Protein AF-A0A662XVT1-F1 (afdb_monomer_lite)

Radius of gyration: 33.78 Å; chains: 1; bounding box: 77×42×83 Å

Secondary structure (DSSP, 8-state):
-HHHHHHH-TT-HHHHHHHHHHHHHTT-HHHHHHHHHHHHHHHHHHHTT-TTHHHHHHHHHHHHHHHHHHHHHHHHHHHHHHHHHHHHHHHHHHHHHHTT------------------------S-SSSSHHHHHHHHHHHHHHHHHHHHHHHHS----------

Foldseek 3Di:
DLVVVCVVPVQPLVSLQVVLVVCLVVVNLVSSLVSLVSSLVSLVVCCVPPVPPSVVSNVVSVVSNVVSVVSNVVVVVVVVVVVVVVVVCCCVVVVVVPVPPPPPPPDPPDDDDDDDDDDDDDPDDPDPPPPPVVVVVVVVVVVVVVVVVVVCVVDVDPPDDDDDD

pLDDT: mean 77.35, std 21.09, range [25.48, 97.75]

Sequence (165 aa):
MCDQALALDPNSTKALMQRAKAKAKLSNFDDARADISRAKEVALTSTSSLAGDGEQLVERLDKQLEDITRLEQRHKYSLQQQRKFQKKMMREAVGKLYGDKKEVSRPLVAATPDCSSSPTSNSSAALLSRDFWITGIAWVITMVVNIVSVFSRLFPAKWSKVKTS

Structure (mmCIF, N/CA/C/O backbone):
data_AF-A0A662XVT1-F1
#
_entry.id   AF-A0A662XVT1-F1
#
loop_
_atom_site.group_PDB
_atom_site.id
_atom_site.type_symbol
_atom_site.label_atom_id
_atom_site.label_alt_id
_atom_site.label_comp_id
_atom_site.label_asym_id
_atom_site.label_entity_id
_atom_site.label_seq_id
_atom_site.pdbx_PDB_ins_code
_atom_site.Cartn_x
_atom_site.Cartn_y
_atom_site.Cartn_z
_atom_site.occupancy
_atom_site.B_iso_or_equiv
_atom_site.auth_seq_id
_atom_site.auth_comp_id
_atom_site.auth_asym_id
_atom_site.auth_atom_id
_atom_site.pdbx_PDB_model_num
ATOM 1 N N . MET A 1 1 ? -6.328 2.455 -16.023 1.00 76.44 1 MET A N 1
ATOM 2 C CA . MET A 1 1 ? -5.168 3.147 -16.631 1.00 76.44 1 MET A CA 1
ATOM 3 C C . MET A 1 1 ? -3.851 2.467 -16.269 1.00 76.44 1 MET A C 1
ATOM 5 O O . MET A 1 1 ? -3.193 1.997 -17.183 1.00 76.44 1 MET A O 1
ATOM 9 N N . CYS A 1 2 ? -3.480 2.324 -14.986 1.00 88.06 2 CYS A N 1
ATOM 10 C CA . CYS A 1 2 ? -2.226 1.642 -14.618 1.00 88.06 2 CYS A CA 1
ATOM 11 C C . CYS A 1 2 ? -2.163 0.184 -15.097 1.00 88.06 2 CYS A C 1
ATOM 13 O O . CYS A 1 2 ? -1.136 -0.234 -15.611 1.00 88.06 2 CYS A O 1
ATOM 15 N N . ASP A 1 3 ? -3.260 -0.571 -14.995 1.00 89.81 3 ASP A N 1
ATOM 16 C CA . ASP A 1 3 ? -3.258 -1.984 -15.404 1.00 89.81 3 ASP A CA 1
ATOM 17 C C . ASP A 1 3 ? -3.127 -2.165 -16.920 1.00 89.81 3 ASP A C 1
ATOM 19 O O . ASP A 1 3 ? -2.487 -3.104 -17.372 1.00 89.81 3 ASP A O 1
ATOM 23 N N . GLN A 1 4 ? -3.657 -1.228 -17.712 1.00 91.50 4 GLN A N 1
ATOM 24 C CA . GLN A 1 4 ? -3.454 -1.209 -19.164 1.00 91.50 4 GLN A CA 1
ATOM 25 C C . GLN A 1 4 ? -2.000 -0.873 -19.513 1.00 91.50 4 GLN A C 1
ATOM 27 O O . GLN A 1 4 ? -1.421 -1.513 -20.381 1.00 91.50 4 GLN A O 1
ATOM 32 N N . ALA A 1 5 ? -1.393 0.091 -18.812 1.00 91.25 5 ALA A N 1
ATOM 33 C CA . ALA A 1 5 ? 0.020 0.414 -18.996 1.00 91.25 5 ALA A CA 1
ATOM 34 C C . ALA A 1 5 ? 0.924 -0.777 -18.640 1.00 91.25 5 ALA A C 1
ATOM 36 O O . ALA A 1 5 ? 1.864 -1.055 -19.371 1.00 91.25 5 ALA A O 1
ATOM 37 N N . LEU A 1 6 ? 0.592 -1.520 -17.580 1.00 92.50 6 LEU A N 1
ATOM 38 C CA . LEU A 1 6 ? 1.316 -2.731 -17.178 1.00 92.50 6 LEU A CA 1
ATOM 39 C C . LEU A 1 6 ? 1.056 -3.934 -18.092 1.00 92.50 6 LEU A C 1
ATOM 41 O O . LEU A 1 6 ? 1.877 -4.842 -18.142 1.00 92.50 6 LEU A O 1
ATOM 45 N N . ALA A 1 7 ? -0.066 -3.955 -18.814 1.00 93.00 7 ALA A N 1
ATOM 46 C CA . ALA A 1 7 ? -0.313 -4.956 -19.847 1.00 93.00 7 ALA A CA 1
ATOM 47 C C . ALA A 1 7 ? 0.551 -4.720 -21.099 1.00 93.00 7 ALA A C 1
ATOM 49 O O . ALA A 1 7 ? 0.895 -5.679 -21.782 1.00 93.00 7 ALA A O 1
ATOM 50 N N . LEU A 1 8 ? 0.893 -3.459 -21.394 1.00 93.81 8 LEU A N 1
ATOM 51 C CA . LEU A 1 8 ? 1.783 -3.091 -22.501 1.00 93.81 8 LEU A CA 1
ATOM 52 C C . LEU A 1 8 ? 3.261 -3.198 -22.110 1.00 93.81 8 LEU A C 1
ATOM 54 O O . LEU A 1 8 ? 4.055 -3.755 -22.860 1.00 93.81 8 LEU A O 1
ATOM 58 N N . ASP A 1 9 ? 3.619 -2.674 -20.939 1.00 90.00 9 ASP A N 1
ATOM 59 C CA . ASP A 1 9 ? 4.959 -2.755 -20.365 1.00 90.00 9 ASP A CA 1
ATOM 60 C C . ASP A 1 9 ? 4.865 -3.166 -18.884 1.00 90.00 9 ASP A C 1
ATOM 62 O O . ASP A 1 9 ? 4.603 -2.320 -18.015 1.00 90.00 9 ASP A O 1
ATOM 66 N N . PRO A 1 10 ? 5.093 -4.454 -18.565 1.00 89.00 10 PRO A N 1
ATOM 67 C CA . PRO A 1 10 ? 4.967 -4.966 -17.202 1.00 89.00 10 PRO A CA 1
ATOM 68 C C . PRO A 1 10 ? 6.008 -4.383 -16.242 1.00 89.00 10 PRO A C 1
ATOM 70 O O . PRO A 1 10 ? 5.798 -4.416 -15.027 1.00 89.00 10 PRO A O 1
ATOM 73 N N . ASN A 1 11 ? 7.094 -3.819 -16.772 1.00 89.38 11 ASN A N 1
ATOM 74 C CA . ASN A 1 11 ? 8.203 -3.276 -16.000 1.00 89.38 11 ASN A CA 1
ATOM 75 C C . ASN A 1 11 ? 8.162 -1.743 -15.929 1.00 89.38 11 ASN A C 1
ATOM 77 O O . ASN A 1 11 ? 9.085 -1.112 -15.420 1.00 89.38 11 ASN A O 1
ATOM 81 N N . SER A 1 12 ? 7.074 -1.110 -16.370 1.00 92.00 12 SER A N 1
ATOM 82 C CA . SER A 1 12 ? 6.953 0.343 -16.308 1.00 92.00 12 SER A CA 1
ATOM 83 C C . SER A 1 12 ? 6.937 0.850 -14.858 1.00 92.00 12 SER A C 1
ATOM 85 O O . SER A 1 12 ? 5.916 0.804 -14.161 1.00 92.00 12 SER A O 1
ATOM 87 N N . THR A 1 13 ? 8.064 1.411 -14.403 1.00 92.50 13 THR A N 1
ATOM 88 C CA . THR A 1 13 ? 8.236 1.953 -13.041 1.00 92.50 13 THR A CA 1
ATOM 89 C C . THR A 1 13 ? 7.175 3.000 -12.706 1.00 92.50 13 THR A C 1
ATOM 91 O O . THR A 1 13 ? 6.568 2.961 -11.636 1.00 92.50 13 THR A O 1
ATOM 94 N N . LYS A 1 14 ? 6.856 3.890 -13.656 1.00 91.88 14 LYS A N 1
ATOM 95 C CA . LYS A 1 14 ? 5.798 4.902 -13.508 1.00 91.88 14 LYS A CA 1
ATOM 96 C C . LYS A 1 14 ? 4.421 4.269 -13.292 1.00 91.88 14 LYS A C 1
ATOM 98 O O . LYS A 1 14 ? 3.670 4.740 -12.436 1.00 91.88 14 LYS A O 1
ATOM 103 N N . ALA A 1 15 ? 4.077 3.220 -14.039 1.00 95.19 15 ALA A N 1
ATOM 104 C CA . ALA A 1 15 ? 2.786 2.551 -13.893 1.00 95.19 15 ALA A CA 1
ATOM 105 C C . ALA A 1 15 ? 2.676 1.822 -12.543 1.00 95.19 15 ALA A C 1
ATOM 107 O O . ALA A 1 15 ? 1.647 1.937 -11.870 1.00 95.19 15 ALA A O 1
ATOM 108 N N . LEU A 1 16 ? 3.755 1.163 -12.102 1.00 95.38 16 LEU A N 1
ATOM 109 C CA . LEU A 1 16 ? 3.850 0.539 -10.778 1.00 95.38 16 LEU A CA 1
ATOM 110 C C . LEU A 1 16 ? 3.696 1.570 -9.649 1.00 95.38 16 LEU A C 1
ATOM 112 O O . LEU A 1 16 ? 2.883 1.373 -8.746 1.00 95.38 16 LEU A O 1
ATOM 116 N N . MET A 1 17 ? 4.380 2.717 -9.739 1.00 94.88 17 MET A N 1
ATOM 117 C CA . MET A 1 17 ? 4.266 3.812 -8.765 1.00 94.88 17 MET A CA 1
ATOM 118 C C . MET A 1 17 ? 2.836 4.342 -8.647 1.00 94.88 17 MET A C 1
ATOM 120 O O . MET A 1 17 ? 2.338 4.563 -7.540 1.00 94.88 17 MET A O 1
ATOM 124 N N . GLN A 1 18 ? 2.158 4.560 -9.777 1.00 95.12 18 GLN A N 1
ATOM 125 C CA . GLN A 1 18 ? 0.783 5.062 -9.778 1.00 95.12 18 GLN A CA 1
ATOM 126 C C . GLN A 1 18 ? -0.200 4.020 -9.240 1.00 95.12 18 GLN A C 1
ATOM 128 O O . GLN A 1 18 ? -1.097 4.367 -8.468 1.00 95.12 18 GLN A O 1
ATOM 133 N N . ARG A 1 19 ? -0.016 2.738 -9.585 1.00 96.56 19 ARG A N 1
ATOM 134 C CA . ARG A 1 19 ? -0.834 1.653 -9.030 1.00 96.56 19 ARG A CA 1
ATOM 135 C C . ARG A 1 19 ? -0.651 1.529 -7.518 1.00 96.56 19 ARG A C 1
ATOM 137 O O . ARG A 1 19 ? -1.647 1.441 -6.805 1.00 96.56 19 ARG A O 1
ATOM 144 N N . ALA A 1 20 ? 0.581 1.628 -7.021 1.00 96.69 20 ALA A N 1
ATOM 145 C CA . ALA A 1 20 ? 0.867 1.635 -5.590 1.00 96.69 20 ALA A CA 1
ATOM 146 C C . ALA A 1 20 ? 0.170 2.797 -4.866 1.00 96.69 20 ALA A C 1
ATOM 148 O O . ALA A 1 20 ? -0.462 2.589 -3.832 1.00 96.69 20 ALA A O 1
ATOM 149 N N . LYS A 1 21 ? 0.202 4.016 -5.429 1.00 95.75 21 LYS A N 1
ATOM 150 C CA . LYS A 1 21 ? -0.529 5.171 -4.867 1.00 95.75 21 LYS A CA 1
ATOM 151 C C . LYS A 1 21 ? -2.032 4.921 -4.800 1.00 95.75 21 LYS A C 1
ATOM 153 O O . LYS A 1 21 ? -2.661 5.266 -3.803 1.00 95.75 21 LYS A O 1
ATOM 158 N N . ALA A 1 22 ? -2.612 4.339 -5.849 1.00 96.06 22 ALA A N 1
ATOM 159 C CA . ALA A 1 22 ? -4.031 4.002 -5.872 1.00 96.06 22 ALA A CA 1
ATOM 160 C C . ALA A 1 22 ? -4.373 2.948 -4.806 1.00 96.06 22 ALA A C 1
ATOM 162 O O . ALA A 1 22 ? -5.291 3.156 -4.018 1.00 96.06 22 ALA A O 1
ATOM 163 N N . LYS A 1 23 ? -3.585 1.872 -4.709 1.00 96.62 23 LYS A N 1
ATOM 164 C CA . LYS A 1 23 ? -3.745 0.823 -3.689 1.00 96.62 23 LYS A CA 1
ATOM 165 C C . LYS A 1 23 ? -3.603 1.356 -2.263 1.00 96.62 23 LYS A C 1
ATOM 167 O O . LYS A 1 23 ? -4.429 1.036 -1.415 1.00 96.62 23 LYS A O 1
ATOM 172 N N . ALA A 1 24 ? -2.636 2.238 -2.011 1.00 96.62 24 ALA A N 1
ATOM 173 C CA . ALA A 1 24 ? -2.456 2.873 -0.706 1.00 96.62 24 ALA A CA 1
ATOM 174 C C . ALA A 1 24 ? -3.665 3.737 -0.302 1.00 96.62 24 ALA A C 1
ATOM 176 O O . ALA A 1 24 ? -4.047 3.752 0.866 1.00 96.62 24 ALA A O 1
ATOM 177 N N . LYS A 1 25 ? -4.310 4.420 -1.260 1.00 94.88 25 LYS A N 1
ATOM 178 C CA . LYS A 1 25 ? -5.565 5.157 -1.015 1.00 94.88 25 LYS A CA 1
ATOM 179 C C . LYS A 1 25 ? -6.749 4.238 -0.709 1.00 94.88 25 LYS A C 1
ATOM 181 O O . LYS A 1 25 ? -7.659 4.657 -0.005 1.00 94.88 25 LYS A O 1
ATOM 186 N N . LEU A 1 26 ? -6.729 3.009 -1.220 1.00 96.19 26 LEU A N 1
ATOM 187 C CA . LEU A 1 26 ? -7.715 1.966 -0.922 1.00 96.19 26 LEU A CA 1
ATOM 188 C C . LEU A 1 26 ? -7.397 1.195 0.371 1.00 96.19 26 LEU A C 1
ATOM 190 O O . LEU A 1 26 ? -8.037 0.188 0.647 1.00 96.19 26 LEU A O 1
ATOM 194 N N . SER A 1 27 ? -6.414 1.649 1.157 1.00 95.75 27 SER A N 1
ATOM 195 C CA . SER A 1 27 ? -5.922 0.973 2.364 1.00 95.75 27 SER A CA 1
ATOM 196 C C . SER A 1 27 ? -5.294 -0.411 2.125 1.00 95.75 27 SER A C 1
ATOM 198 O O . SER A 1 27 ? -5.047 -1.144 3.082 1.00 95.75 27 SER A O 1
ATOM 200 N N . ASN A 1 28 ? -4.949 -0.749 0.877 1.00 97.00 28 ASN A N 1
ATOM 201 C CA . ASN A 1 28 ? -4.217 -1.968 0.522 1.00 97.00 28 ASN A CA 1
ATOM 202 C C . ASN A 1 28 ? -2.706 -1.695 0.565 1.00 97.00 28 ASN A C 1
ATOM 204 O O . ASN A 1 28 ? -2.044 -1.570 -0.468 1.00 97.00 28 ASN A O 1
ATOM 208 N N . PHE A 1 29 ? -2.166 -1.527 1.773 1.00 97.31 29 PHE A N 1
ATOM 209 C CA . PHE A 1 29 ? -0.781 -1.084 1.973 1.00 97.31 29 PHE A CA 1
ATOM 210 C C . PHE A 1 29 ? 0.264 -2.133 1.569 1.00 97.31 29 PHE A C 1
ATOM 212 O O . PHE A 1 29 ? 1.292 -1.763 1.003 1.00 97.31 29 PHE A O 1
ATOM 219 N N . ASP A 1 30 ? -0.003 -3.421 1.789 1.00 97.25 30 ASP A N 1
ATOM 220 C CA . ASP A 1 30 ? 0.936 -4.503 1.457 1.00 97.25 30 ASP A CA 1
ATOM 221 C C . ASP A 1 30 ? 1.122 -4.641 -0.059 1.00 97.25 30 ASP A C 1
ATOM 223 O O . ASP A 1 30 ? 2.245 -4.598 -0.566 1.00 97.25 30 ASP A O 1
ATOM 227 N N . ASP A 1 31 ? 0.015 -4.667 -0.805 1.00 96.12 31 ASP A N 1
ATOM 228 C CA . ASP A 1 31 ? 0.042 -4.692 -2.269 1.00 96.12 31 ASP A CA 1
ATOM 229 C C . ASP A 1 31 ? 0.695 -3.438 -2.864 1.00 96.12 31 ASP A C 1
ATOM 231 O O . ASP A 1 31 ? 1.303 -3.498 -3.937 1.00 96.12 31 ASP A O 1
ATOM 235 N N . ALA A 1 32 ? 0.539 -2.286 -2.203 1.00 97.31 32 ALA A N 1
ATOM 236 C CA . ALA A 1 32 ? 1.188 -1.047 -2.611 1.00 97.31 32 ALA A CA 1
ATOM 237 C C . ALA A 1 32 ? 2.709 -1.123 -2.415 1.00 97.31 32 ALA A C 1
ATOM 239 O O . ALA A 1 32 ? 3.451 -0.725 -3.312 1.00 97.31 32 ALA A O 1
ATOM 240 N N . ARG A 1 33 ? 3.182 -1.673 -1.287 1.00 97.44 33 ARG A N 1
ATOM 241 C CA . ARG A 1 33 ? 4.615 -1.906 -1.043 1.00 97.44 33 ARG A CA 1
ATOM 242 C C . ARG A 1 33 ? 5.200 -2.875 -2.063 1.00 97.44 33 ARG A C 1
ATOM 244 O O . ARG A 1 33 ? 6.234 -2.561 -2.636 1.00 97.44 33 ARG A O 1
ATOM 251 N N . ALA A 1 34 ? 4.511 -3.977 -2.359 1.00 96.38 34 ALA A N 1
ATOM 252 C CA . ALA A 1 34 ? 4.960 -4.953 -3.352 1.00 96.38 34 ALA A CA 1
ATOM 253 C C . ALA A 1 34 ? 5.136 -4.339 -4.755 1.00 96.38 34 ALA A C 1
ATOM 255 O O . ALA A 1 34 ? 6.085 -4.659 -5.472 1.00 96.38 34 ALA A O 1
ATOM 256 N N . ASP A 1 35 ? 4.246 -3.427 -5.157 1.00 96.31 35 ASP A N 1
ATOM 257 C CA . ASP A 1 35 ? 4.384 -2.701 -6.423 1.00 96.31 35 ASP A CA 1
ATOM 258 C C . ASP A 1 35 ? 5.595 -1.756 -6.432 1.00 96.31 35 ASP A C 1
ATOM 260 O O . ASP A 1 35 ? 6.292 -1.677 -7.444 1.00 96.31 35 ASP A O 1
ATOM 264 N N . ILE A 1 36 ? 5.879 -1.074 -5.318 1.00 96.44 36 ILE A N 1
ATOM 265 C CA . ILE A 1 36 ? 7.062 -0.209 -5.195 1.00 96.44 36 ILE A CA 1
ATOM 266 C C . ILE A 1 36 ? 8.359 -1.024 -5.131 1.00 96.44 36 ILE A C 1
ATOM 268 O O . ILE A 1 36 ? 9.336 -0.636 -5.766 1.00 96.44 36 ILE A O 1
ATOM 272 N N . SER A 1 37 ? 8.368 -2.171 -4.448 1.00 95.69 37 SER A N 1
ATOM 273 C CA . SER A 1 37 ? 9.514 -3.090 -4.422 1.00 95.69 37 SER A CA 1
ATOM 274 C C . SER A 1 37 ? 9.881 -3.558 -5.828 1.00 95.69 37 SER A C 1
ATOM 276 O O . SER A 1 37 ? 11.034 -3.425 -6.230 1.00 95.69 37 SER A O 1
ATOM 278 N N . ARG A 1 38 ? 8.891 -3.976 -6.629 1.00 94.12 38 ARG A N 1
ATOM 279 C CA . ARG A 1 38 ? 9.119 -4.319 -8.042 1.00 94.12 38 ARG A CA 1
ATOM 280 C C . ARG A 1 38 ? 9.622 -3.135 -8.862 1.00 94.12 38 ARG A C 1
ATOM 282 O O . ARG A 1 38 ? 10.524 -3.288 -9.677 1.00 94.12 38 ARG A O 1
ATOM 289 N N . ALA A 1 39 ? 9.077 -1.938 -8.640 1.00 93.94 39 ALA A N 1
ATOM 290 C CA . ALA A 1 39 ? 9.560 -0.740 -9.325 1.00 93.94 39 ALA A CA 1
ATOM 291 C C . ALA A 1 39 ? 11.026 -0.430 -8.977 1.00 93.94 39 ALA A C 1
ATOM 293 O O . ALA A 1 39 ? 11.764 0.042 -9.841 1.00 93.94 39 ALA A O 1
ATOM 294 N N . LYS A 1 40 ? 11.453 -0.716 -7.740 1.00 93.25 40 LYS A N 1
ATOM 295 C CA . LYS A 1 40 ? 12.836 -0.539 -7.282 1.00 93.25 40 LYS A CA 1
ATOM 296 C C . LYS A 1 40 ? 13.775 -1.557 -7.922 1.00 93.25 40 LYS A C 1
ATOM 298 O O . LYS A 1 40 ? 14.845 -1.165 -8.370 1.00 93.25 40 LYS A O 1
ATOM 303 N N . GLU A 1 41 ? 13.361 -2.816 -8.036 1.00 91.75 41 GLU A N 1
ATOM 304 C CA . GLU A 1 41 ? 14.117 -3.847 -8.762 1.00 91.75 41 GLU A CA 1
ATOM 305 C C . GLU A 1 41 ? 14.357 -3.436 -10.219 1.00 91.75 41 GLU A C 1
ATOM 307 O O . GLU A 1 41 ? 15.501 -3.412 -10.667 1.00 91.75 41 GLU A O 1
ATOM 312 N N . VAL A 1 42 ? 13.307 -3.004 -10.928 1.00 90.38 42 VAL A N 1
ATOM 313 C CA . VAL A 1 42 ? 13.433 -2.542 -12.322 1.00 90.38 42 VAL A CA 1
ATOM 314 C C . VAL A 1 42 ? 14.287 -1.274 -12.434 1.00 90.38 42 VAL A C 1
ATOM 316 O O . VAL A 1 42 ? 15.058 -1.112 -13.386 1.00 90.38 42 VAL A O 1
ATOM 319 N N . ALA A 1 43 ? 14.165 -0.351 -11.475 1.00 88.00 43 ALA A N 1
ATOM 320 C CA . ALA A 1 43 ? 15.001 0.840 -11.443 1.00 88.00 43 ALA A CA 1
ATOM 321 C C . ALA A 1 43 ? 16.479 0.449 -11.322 1.00 88.00 43 ALA A C 1
ATOM 323 O O . ALA A 1 43 ? 17.270 0.887 -12.148 1.00 88.00 43 ALA A O 1
ATOM 324 N N . LEU A 1 44 ? 16.832 -0.431 -10.378 1.00 86.75 44 LEU A N 1
ATOM 325 C CA . LEU A 1 44 ? 18.206 -0.889 -10.136 1.00 86.75 44 LEU A CA 1
ATOM 326 C C . LEU A 1 44 ? 18.808 -1.671 -11.309 1.00 86.75 44 LEU A C 1
ATOM 328 O O . LEU A 1 44 ? 19.996 -1.539 -11.593 1.00 86.75 44 LEU A O 1
ATOM 332 N N . THR A 1 45 ? 18.010 -2.458 -12.035 1.00 84.38 45 THR A N 1
ATOM 333 C CA . THR A 1 45 ? 18.505 -3.102 -13.260 1.00 84.38 45 THR A CA 1
ATOM 334 C C . THR A 1 45 ? 18.815 -2.071 -14.344 1.00 84.38 45 THR A C 1
ATOM 336 O O . THR A 1 45 ? 19.787 -2.224 -15.080 1.00 84.38 45 THR A O 1
ATOM 339 N N . SER A 1 46 ? 18.030 -0.991 -14.412 1.00 76.19 46 SER A N 1
ATOM 340 C CA . SER A 1 46 ? 18.185 0.080 -15.406 1.00 76.19 46 SER A CA 1
ATOM 341 C C . SER A 1 46 ? 19.303 1.075 -15.048 1.00 76.19 46 SER A C 1
ATOM 343 O O . SER A 1 46 ? 19.983 1.579 -15.940 1.00 76.19 46 SER A O 1
ATOM 345 N N . THR A 1 47 ? 19.530 1.344 -13.754 1.00 65.25 47 THR A N 1
ATOM 346 C CA . THR A 1 47 ? 20.550 2.290 -13.257 1.00 65.25 47 THR A CA 1
ATOM 347 C C . THR A 1 47 ? 21.971 1.862 -13.609 1.00 65.25 47 THR A C 1
ATOM 349 O O . THR A 1 47 ? 22.812 2.721 -13.860 1.00 65.25 47 THR A O 1
ATOM 352 N N . SER A 1 48 ? 22.225 0.550 -13.705 1.00 63.59 48 SER A N 1
ATOM 353 C CA . SER A 1 48 ? 23.515 -0.006 -14.141 1.00 63.59 48 SER A CA 1
ATOM 354 C C . SER A 1 48 ? 23.977 0.525 -15.510 1.00 63.59 48 SER A C 1
ATOM 356 O O . SER A 1 48 ? 25.171 0.522 -15.798 1.00 63.59 48 SER A O 1
ATOM 358 N N . SER A 1 49 ? 23.046 1.038 -16.325 1.00 61.28 49 SER A N 1
ATOM 359 C CA . SER A 1 49 ? 23.296 1.611 -17.650 1.00 61.28 49 SER A CA 1
ATOM 360 C C . SER A 1 49 ? 23.279 3.149 -17.696 1.00 61.28 49 SER A C 1
ATOM 362 O O . SER A 1 49 ? 23.758 3.715 -18.677 1.00 61.28 49 SER A O 1
ATOM 364 N N . LEU A 1 50 ? 22.703 3.837 -16.704 1.00 58.91 50 LEU A N 1
ATOM 365 C CA . LEU A 1 50 ? 22.404 5.280 -16.719 1.00 58.91 50 LEU A CA 1
ATOM 366 C C . LEU A 1 50 ? 22.546 5.843 -15.293 1.00 58.91 50 LEU A C 1
ATOM 368 O O . LEU A 1 50 ? 21.570 5.968 -14.552 1.00 58.91 50 LEU A O 1
ATOM 372 N N . ALA A 1 51 ? 23.780 6.166 -14.900 1.00 61.44 51 ALA A N 1
ATOM 373 C CA . ALA A 1 51 ? 24.149 6.446 -13.508 1.00 61.44 51 ALA A CA 1
ATOM 374 C C . ALA A 1 51 ? 23.506 7.708 -12.879 1.00 61.44 51 ALA A C 1
ATOM 376 O O . ALA A 1 51 ? 23.524 7.837 -11.664 1.00 61.44 51 ALA A O 1
ATOM 377 N N . GLY A 1 52 ? 22.915 8.625 -13.659 1.00 68.62 52 GLY A N 1
ATOM 378 C CA . GLY A 1 52 ? 22.326 9.873 -13.133 1.00 68.62 52 GLY A CA 1
ATOM 379 C C . GLY A 1 52 ? 20.827 9.802 -12.807 1.00 68.62 52 GLY A C 1
ATOM 380 O O . GLY A 1 52 ? 20.398 10.172 -11.716 1.00 68.62 52 GLY A O 1
ATOM 381 N N . ASP A 1 53 ? 20.010 9.299 -13.735 1.00 76.62 53 ASP A N 1
ATOM 382 C CA . ASP A 1 53 ? 18.542 9.292 -13.582 1.00 76.62 53 ASP A CA 1
ATOM 383 C C . ASP A 1 53 ? 18.047 8.190 -12.636 1.00 76.62 53 ASP A C 1
ATOM 385 O O . ASP A 1 53 ? 16.964 8.266 -12.045 1.00 76.62 53 ASP A O 1
ATOM 389 N N . GLY A 1 54 ? 18.857 7.145 -12.499 1.00 83.06 54 GLY A N 1
ATOM 390 C CA . GLY A 1 54 ? 18.545 5.974 -11.711 1.00 83.06 54 GLY A CA 1
ATOM 391 C C . GLY A 1 54 ? 18.469 6.231 -10.206 1.00 83.06 54 GLY A C 1
ATOM 392 O O . GLY A 1 54 ? 17.520 5.798 -9.552 1.00 83.06 54 GLY A O 1
ATOM 393 N N . GLU A 1 55 ? 19.441 6.961 -9.658 1.00 84.69 55 GLU A N 1
ATOM 394 C CA . GLU A 1 55 ? 19.512 7.259 -8.222 1.00 84.69 55 GLU A CA 1
ATOM 395 C C . GLU A 1 55 ? 18.326 8.115 -7.771 1.00 84.69 55 GLU A C 1
ATOM 397 O O . GLU A 1 55 ? 17.649 7.787 -6.793 1.00 84.69 55 GLU A O 1
ATOM 402 N N . GLN A 1 56 ? 17.988 9.148 -8.551 1.00 88.56 56 GLN A N 1
ATOM 403 C CA . GLN A 1 56 ? 16.832 9.999 -8.275 1.00 88.56 56 GLN A CA 1
ATOM 404 C C . GLN A 1 56 ? 15.516 9.205 -8.300 1.00 88.56 56 GLN A C 1
ATOM 406 O O . GLN A 1 56 ? 14.583 9.492 -7.544 1.00 88.56 56 GLN A O 1
ATOM 411 N N . LEU A 1 57 ? 15.404 8.210 -9.185 1.00 90.31 57 LEU A N 1
ATOM 412 C CA . LEU A 1 57 ? 14.229 7.348 -9.234 1.00 90.31 57 LEU A CA 1
ATOM 413 C C . LEU A 1 57 ? 14.126 6.475 -7.979 1.00 90.31 57 LEU A C 1
ATOM 415 O O . LEU A 1 57 ? 13.040 6.382 -7.408 1.00 90.31 57 LEU A O 1
ATOM 419 N N . VAL A 1 58 ? 15.232 5.881 -7.528 1.00 91.19 58 VAL A N 1
ATOM 420 C CA . VAL A 1 58 ? 15.266 5.071 -6.301 1.00 91.19 58 VAL A CA 1
ATOM 421 C C . VAL A 1 58 ? 14.894 5.912 -5.077 1.00 91.19 58 VAL A C 1
ATOM 423 O O . VAL A 1 58 ? 14.033 5.496 -4.304 1.00 91.19 58 VAL A O 1
ATOM 426 N N . GLU A 1 59 ? 15.423 7.131 -4.958 1.00 93.00 59 GLU A N 1
ATOM 427 C CA . GLU A 1 59 ? 15.072 8.057 -3.872 1.00 93.00 59 GLU A CA 1
ATOM 428 C C . GLU A 1 59 ? 13.564 8.375 -3.851 1.00 93.00 59 GLU A C 1
ATOM 430 O O . GLU A 1 59 ? 12.913 8.363 -2.802 1.00 93.00 59 GLU A O 1
ATOM 435 N N . ARG A 1 60 ? 12.954 8.600 -5.024 1.00 93.88 60 ARG A N 1
ATOM 436 C CA . ARG A 1 60 ? 11.500 8.826 -5.132 1.00 93.88 60 ARG A CA 1
ATOM 437 C C . ARG A 1 60 ? 10.684 7.607 -4.699 1.00 93.88 60 ARG A C 1
ATOM 439 O O . ARG A 1 60 ? 9.597 7.783 -4.143 1.00 93.88 60 ARG A O 1
ATOM 446 N N . LEU A 1 61 ? 11.166 6.397 -4.979 1.00 95.00 61 LEU A N 1
ATOM 447 C CA . LEU A 1 61 ? 10.516 5.152 -4.563 1.00 95.00 61 LEU A CA 1
ATOM 448 C C . LEU A 1 61 ? 10.616 4.954 -3.047 1.00 95.00 61 LEU A C 1
ATOM 450 O O . LEU A 1 61 ? 9.615 4.610 -2.419 1.00 95.00 61 LEU A O 1
ATOM 454 N N . ASP A 1 62 ? 11.771 5.253 -2.455 1.00 95.50 62 ASP A N 1
ATOM 455 C CA . ASP A 1 62 ? 11.977 5.174 -1.006 1.00 95.50 62 ASP A CA 1
ATOM 456 C C . ASP A 1 62 ? 11.083 6.175 -0.265 1.00 95.50 62 ASP A C 1
ATOM 458 O O . ASP A 1 62 ? 10.338 5.798 0.643 1.00 95.50 62 ASP A O 1
ATOM 462 N N . LYS A 1 63 ? 11.002 7.415 -0.760 1.00 96.31 63 LYS A N 1
ATOM 463 C CA . LYS A 1 63 ? 10.047 8.410 -0.254 1.00 96.31 63 LYS A CA 1
ATOM 464 C C . LYS A 1 63 ? 8.595 7.928 -0.336 1.00 96.31 63 LYS A C 1
ATOM 466 O 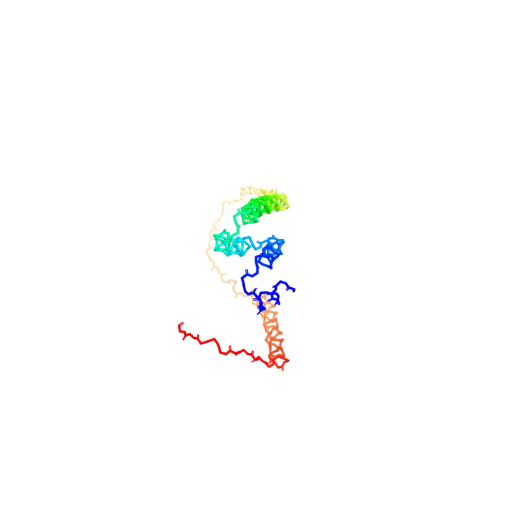O . LYS A 1 63 ? 7.799 8.158 0.574 1.00 96.31 63 LYS A O 1
ATOM 471 N N . GLN A 1 64 ? 8.222 7.235 -1.414 1.00 96.56 64 GLN A N 1
ATOM 472 C CA . GLN A 1 64 ? 6.882 6.655 -1.516 1.00 96.56 64 GLN A CA 1
ATOM 473 C C . GLN A 1 64 ? 6.623 5.547 -0.486 1.00 96.56 64 GLN A C 1
ATOM 475 O O . GLN A 1 64 ? 5.490 5.437 -0.013 1.00 96.56 64 GLN A O 1
ATOM 480 N N . LEU A 1 65 ? 7.619 4.730 -0.133 1.00 96.75 65 LEU A N 1
ATOM 481 C CA . LEU A 1 65 ? 7.474 3.706 0.911 1.00 96.75 65 LEU A CA 1
ATOM 482 C C . LEU A 1 65 ? 7.245 4.331 2.291 1.00 96.75 65 LEU A C 1
ATOM 484 O O . LEU A 1 65 ? 6.414 3.841 3.068 1.00 96.75 65 LEU A O 1
ATOM 488 N N . GLU A 1 66 ? 7.934 5.431 2.583 1.00 96.81 66 GLU A N 1
ATOM 489 C CA . GLU A 1 66 ? 7.721 6.209 3.804 1.00 96.81 66 GLU A CA 1
ATOM 490 C C . GLU A 1 66 ? 6.304 6.788 3.856 1.00 96.81 66 GLU A C 1
ATOM 492 O O . GLU A 1 66 ? 5.601 6.622 4.858 1.00 96.81 66 GLU A O 1
ATOM 497 N N . ASP A 1 67 ? 5.840 7.390 2.758 1.00 96.62 67 ASP A N 1
ATOM 498 C CA . ASP A 1 67 ? 4.484 7.933 2.655 1.00 96.62 67 ASP A CA 1
ATOM 499 C C . ASP A 1 67 ? 3.417 6.847 2.864 1.00 96.62 67 ASP A C 1
ATOM 501 O O . ASP A 1 67 ? 2.455 7.058 3.608 1.00 96.62 67 ASP A O 1
ATOM 505 N N . ILE A 1 68 ? 3.596 5.661 2.268 1.00 97.56 68 ILE A N 1
ATOM 506 C CA . ILE A 1 68 ? 2.706 4.506 2.474 1.00 97.56 68 ILE A CA 1
ATOM 507 C C . ILE A 1 68 ? 2.669 4.112 3.955 1.00 97.56 68 ILE A C 1
ATOM 509 O O . ILE A 1 68 ? 1.593 3.918 4.519 1.00 97.56 68 ILE A O 1
ATOM 513 N N . THR A 1 69 ? 3.828 4.048 4.609 1.00 97.50 69 THR A N 1
ATOM 514 C CA . THR A 1 69 ? 3.927 3.703 6.035 1.00 97.50 69 THR A CA 1
ATOM 515 C C . THR A 1 69 ? 3.242 4.748 6.917 1.00 97.50 69 THR A C 1
ATOM 517 O O . THR A 1 69 ? 2.511 4.407 7.850 1.00 97.50 69 THR A O 1
ATOM 520 N N . ARG A 1 70 ? 3.392 6.033 6.588 1.00 97.56 70 ARG A N 1
ATOM 521 C CA . ARG A 1 70 ? 2.713 7.131 7.283 1.00 97.56 70 ARG A CA 1
ATOM 522 C C . ARG A 1 70 ? 1.193 7.073 7.108 1.00 97.56 70 ARG A C 1
ATOM 524 O O . ARG A 1 70 ? 0.455 7.326 8.064 1.00 97.56 70 ARG A O 1
ATOM 531 N N . LEU A 1 71 ? 0.714 6.739 5.908 1.00 97.25 71 LEU A N 1
ATOM 532 C CA . LEU A 1 71 ? -0.713 6.545 5.627 1.00 97.25 71 LEU A CA 1
ATOM 533 C C . LEU A 1 71 ? -1.284 5.362 6.415 1.00 97.25 71 LEU A C 1
ATOM 535 O O . LEU A 1 71 ? -2.339 5.499 7.035 1.00 97.25 71 LEU A O 1
ATOM 539 N N . GLU A 1 72 ? -0.562 4.243 6.464 1.00 97.56 72 GLU A N 1
ATOM 540 C CA . GLU A 1 72 ? -0.951 3.060 7.233 1.00 97.56 72 GLU A CA 1
ATOM 541 C C . GLU A 1 72 ? -1.102 3.384 8.727 1.00 97.56 72 GLU A C 1
ATOM 543 O O . GLU A 1 72 ? -2.109 3.040 9.351 1.00 97.56 72 GLU A O 1
ATOM 548 N N . GLN A 1 73 ? -0.135 4.098 9.311 1.00 97.44 73 GLN A N 1
ATOM 549 C CA . GLN A 1 73 ? -0.186 4.508 10.716 1.00 97.44 73 GLN A CA 1
ATOM 550 C C . GLN A 1 73 ? -1.390 5.410 11.013 1.00 97.44 73 GLN A C 1
ATOM 552 O O . GLN A 1 73 ? -2.110 5.183 11.990 1.00 97.44 73 GLN A O 1
ATOM 557 N N . ARG A 1 74 ? -1.650 6.405 10.155 1.00 96.62 74 ARG A N 1
ATOM 558 C CA . ARG A 1 74 ? -2.825 7.284 10.284 1.00 96.62 74 ARG A CA 1
ATOM 559 C C . ARG A 1 74 ? -4.128 6.494 10.197 1.00 96.62 74 ARG A C 1
ATOM 561 O O . ARG A 1 74 ? -5.029 6.714 11.007 1.00 96.62 74 ARG A O 1
ATOM 568 N N . HIS A 1 75 ? -4.214 5.552 9.261 1.00 97.19 75 HIS A N 1
ATOM 569 C CA . HIS A 1 75 ? -5.375 4.683 9.104 1.00 97.19 75 HIS A CA 1
ATOM 570 C C . HIS A 1 75 ? -5.611 3.825 10.359 1.00 97.19 75 HIS A C 1
ATOM 572 O O . HIS A 1 75 ? -6.719 3.809 10.899 1.00 97.19 75 HIS A O 1
ATOM 578 N N . LYS A 1 76 ? -4.557 3.197 10.900 1.00 97.19 76 LYS A N 1
ATOM 579 C CA . LYS A 1 76 ? -4.619 2.435 12.161 1.00 97.19 76 LYS A CA 1
ATOM 580 C C . LYS A 1 76 ? -5.088 3.301 13.331 1.00 97.19 76 LYS A C 1
ATOM 582 O O . LYS A 1 76 ? -5.957 2.875 14.092 1.00 97.19 76 LYS A O 1
ATOM 587 N N . TYR A 1 77 ? -4.553 4.513 13.463 1.00 97.44 77 TYR A N 1
ATOM 588 C CA . TYR A 1 77 ? -4.947 5.443 14.520 1.00 97.44 77 TYR A CA 1
ATOM 589 C C . TYR A 1 77 ? -6.431 5.826 14.423 1.00 97.44 77 TYR A C 1
ATOM 591 O O . TYR A 1 77 ? -7.152 5.760 15.419 1.00 97.44 77 TYR A O 1
ATOM 599 N N . SER A 1 78 ? -6.909 6.152 13.219 1.00 96.00 78 SER A N 1
ATOM 600 C CA . SER A 1 78 ? -8.317 6.483 12.970 1.00 96.00 78 SER A CA 1
ATOM 601 C C . SER A 1 78 ? -9.256 5.342 13.384 1.00 96.00 78 SER A C 1
ATOM 603 O O . SER A 1 78 ? -10.204 5.551 14.146 1.00 96.00 78 SER A O 1
ATOM 605 N N . LEU A 1 79 ? -8.930 4.104 12.995 1.00 96.94 79 LEU A N 1
ATOM 606 C CA . LEU A 1 79 ? -9.699 2.917 13.380 1.00 96.94 79 LEU A CA 1
ATOM 607 C C . LEU A 1 79 ? -9.709 2.689 14.896 1.00 96.94 79 LEU A C 1
ATOM 609 O O . LEU A 1 79 ? -10.735 2.315 15.470 1.00 96.94 79 LEU A O 1
ATOM 613 N N . GLN A 1 80 ? -8.583 2.918 15.574 1.00 97.75 80 GLN A N 1
ATOM 614 C CA . GLN A 1 80 ? -8.520 2.805 17.031 1.00 97.75 80 GLN A CA 1
ATOM 615 C C . GLN A 1 80 ? -9.420 3.832 17.720 1.00 97.75 80 GLN A C 1
ATOM 617 O O . GLN A 1 80 ? -10.102 3.482 18.685 1.00 97.75 80 GLN A O 1
ATOM 622 N N . GLN A 1 81 ? -9.456 5.072 17.230 1.00 96.94 81 GLN A N 1
ATOM 623 C CA . GLN A 1 81 ? -10.332 6.106 17.782 1.00 96.94 81 GLN A CA 1
ATOM 624 C C . GLN A 1 81 ? -11.806 5.761 17.584 1.00 96.94 81 GLN A C 1
ATOM 626 O O . GLN A 1 81 ? -12.579 5.824 18.539 1.00 96.94 81 GLN A O 1
ATOM 631 N N . GLN A 1 82 ? -12.180 5.284 16.395 1.00 97.50 82 GLN A N 1
ATOM 632 C CA . GLN A 1 82 ? -13.536 4.802 16.138 1.00 97.50 82 GLN A CA 1
ATOM 633 C C . GLN A 1 82 ? -13.919 3.659 17.085 1.00 97.50 82 GLN A C 1
ATOM 635 O O . GLN A 1 82 ? -14.981 3.705 17.699 1.00 97.50 82 GLN A O 1
ATOM 640 N N . ARG A 1 83 ? -13.043 2.666 17.291 1.00 97.25 83 ARG A N 1
ATOM 641 C CA . ARG A 1 83 ? -13.297 1.560 18.235 1.00 97.25 83 ARG A CA 1
ATOM 642 C C . ARG A 1 83 ? -13.447 2.041 19.676 1.00 97.25 83 ARG A C 1
ATOM 644 O O . ARG A 1 83 ? -14.333 1.567 20.384 1.00 97.25 83 ARG A O 1
ATOM 651 N N . LYS A 1 84 ? -12.598 2.972 20.123 1.00 97.38 84 LYS A N 1
ATOM 652 C CA . LYS A 1 84 ? -12.692 3.568 21.467 1.00 9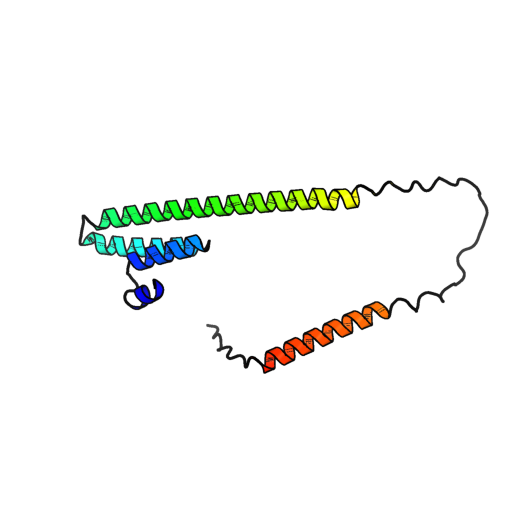7.38 84 LYS A CA 1
ATOM 653 C C . LYS A 1 84 ? -14.006 4.322 21.642 1.00 97.38 84 LYS A C 1
ATOM 655 O O . LYS A 1 84 ? -14.667 4.132 22.660 1.00 97.38 84 LYS A O 1
ATOM 660 N N . PHE A 1 85 ? -14.396 5.109 20.642 1.00 97.06 85 PHE A N 1
ATOM 661 C CA . PHE A 1 85 ? -15.669 5.818 20.622 1.00 97.06 85 PHE A CA 1
ATOM 662 C C . PHE A 1 85 ? -16.848 4.843 20.687 1.00 97.06 85 PHE A C 1
ATOM 664 O O . PHE A 1 85 ? -17.653 4.934 21.606 1.00 97.06 85 PHE A O 1
ATOM 671 N N . GLN A 1 86 ? -16.889 3.840 19.806 1.00 94.50 86 GLN A N 1
ATOM 672 C CA . GLN A 1 86 ? -17.930 2.805 19.793 1.00 94.50 86 GLN A CA 1
ATOM 673 C C . GLN A 1 86 ? -18.029 2.074 21.140 1.00 94.50 86 GLN A C 1
ATOM 675 O O . GLN A 1 86 ? -19.116 1.897 21.682 1.00 94.50 86 GLN A O 1
ATOM 680 N N . LYS A 1 87 ? -16.890 1.710 21.741 1.00 94.75 87 LYS A N 1
ATOM 681 C CA . LYS A 1 87 ? -16.842 1.066 23.062 1.00 94.75 87 LYS A CA 1
ATOM 682 C C . LYS A 1 87 ? -17.360 1.977 24.177 1.00 94.75 87 LYS A C 1
ATOM 684 O O . LYS A 1 87 ? -18.041 1.493 25.079 1.00 94.75 87 LYS A O 1
ATOM 689 N N . LYS A 1 88 ? -17.022 3.269 24.142 1.00 95.06 88 LYS A N 1
ATOM 690 C CA . LYS A 1 88 ? -17.502 4.259 25.114 1.00 95.06 88 LYS A CA 1
ATOM 691 C C . LYS A 1 88 ? -19.012 4.459 24.978 1.00 95.06 88 LYS A C 1
ATOM 693 O O . LYS A 1 88 ? -19.717 4.309 25.969 1.00 95.06 88 LYS A O 1
ATOM 698 N N . MET A 1 89 ? -19.497 4.664 23.755 1.00 90.62 89 MET A N 1
ATOM 699 C CA . MET A 1 89 ? -20.924 4.790 23.449 1.00 90.62 89 MET A CA 1
ATOM 700 C C . MET A 1 89 ? -21.709 3.552 23.889 1.00 90.62 89 MET A C 1
ATOM 702 O O . MET A 1 89 ? -22.732 3.686 24.549 1.00 90.62 89 MET A O 1
ATOM 706 N N . MET A 1 90 ? -21.203 2.347 23.603 1.00 90.88 90 MET A N 1
ATOM 707 C CA . MET A 1 90 ? -21.833 1.095 24.031 1.00 90.88 90 MET A CA 1
ATOM 708 C C . MET A 1 90 ? -21.924 1.001 25.558 1.00 90.88 90 MET A C 1
ATOM 710 O O . MET A 1 90 ? -22.982 0.688 26.091 1.00 90.88 90 MET A O 1
ATOM 714 N N . ARG A 1 91 ? -20.835 1.301 26.279 1.00 89.44 91 ARG A N 1
ATOM 715 C CA . ARG A 1 91 ? -20.826 1.283 27.751 1.00 89.44 91 ARG A CA 1
ATOM 716 C C . ARG A 1 91 ? -21.789 2.299 28.353 1.00 89.44 91 ARG A C 1
ATOM 718 O O . ARG A 1 91 ? -22.462 1.965 29.316 1.00 89.44 91 ARG A O 1
ATOM 725 N N . GLU A 1 92 ? -21.854 3.510 27.810 1.00 90.56 92 GLU A N 1
ATOM 726 C CA . GLU A 1 92 ? -22.743 4.562 28.315 1.00 90.56 92 GLU A CA 1
ATOM 727 C C . GLU A 1 92 ? -24.218 4.271 27.998 1.00 90.56 92 GLU A C 1
ATOM 729 O O . GLU A 1 92 ? -25.065 4.386 28.883 1.00 90.56 92 GLU A O 1
ATOM 734 N N . ALA A 1 93 ? -24.532 3.842 26.772 1.00 85.62 93 ALA A N 1
ATOM 735 C CA . ALA A 1 93 ? -25.897 3.515 26.359 1.00 85.62 93 ALA A CA 1
ATOM 736 C C . ALA A 1 93 ? -26.435 2.263 27.073 1.00 85.62 93 ALA A C 1
ATOM 738 O O . ALA A 1 93 ? -27.535 2.288 27.621 1.00 85.62 93 ALA A O 1
ATOM 739 N N . VAL A 1 94 ? -25.647 1.182 27.121 1.00 76.31 94 VAL A N 1
ATOM 740 C CA . VAL A 1 94 ? -26.037 -0.073 27.784 1.00 76.31 94 VAL A CA 1
ATOM 741 C C . VAL A 1 94 ? -25.935 0.042 29.305 1.00 76.31 94 VAL A C 1
ATOM 743 O O . VAL A 1 94 ? -26.774 -0.497 30.019 1.00 76.31 94 VAL A O 1
ATOM 746 N N . GLY A 1 95 ? -24.963 0.790 29.829 1.00 74.69 95 GLY A N 1
ATOM 747 C CA . GLY A 1 95 ? -24.804 1.010 31.268 1.00 74.69 95 GLY A CA 1
ATOM 748 C C . GLY A 1 95 ? -26.031 1.653 31.916 1.00 74.69 95 GLY A C 1
ATOM 749 O O . GLY A 1 95 ? -26.407 1.255 33.014 1.00 74.69 95 GLY A O 1
ATOM 750 N N . LYS A 1 96 ? -26.720 2.567 31.214 1.00 71.25 96 LYS A N 1
ATOM 751 C CA . LYS A 1 96 ? -28.000 3.134 31.677 1.00 71.25 96 LYS A CA 1
ATOM 752 C C . LYS A 1 96 ? -29.138 2.108 31.717 1.00 71.25 96 LYS A C 1
ATOM 754 O O . LYS A 1 96 ? -29.970 2.186 32.609 1.00 71.25 96 LYS A O 1
ATOM 759 N N . LEU A 1 97 ? -29.163 1.138 30.798 1.00 66.50 97 LEU A N 1
ATOM 760 C CA . LEU A 1 97 ? -30.195 0.089 30.760 1.00 66.50 97 LEU A CA 1
ATOM 761 C C . LEU A 1 97 ? -30.048 -0.929 31.900 1.00 66.50 97 LEU A C 1
ATOM 763 O O . LEU A 1 97 ? -31.044 -1.443 32.397 1.00 66.50 97 LEU A O 1
ATOM 767 N N . TYR A 1 98 ? -28.816 -1.225 32.323 1.00 61.62 98 TYR A N 1
ATOM 768 C CA . TYR A 1 98 ? -28.555 -2.179 33.409 1.00 61.62 98 TYR A CA 1
ATOM 769 C C . TYR A 1 98 ? -28.405 -1.524 34.791 1.00 61.62 98 TYR A C 1
ATOM 771 O O . TYR A 1 98 ? -28.526 -2.224 35.795 1.00 61.62 98 TYR A O 1
ATOM 779 N N . GLY A 1 99 ? -28.170 -0.209 34.857 1.00 61.59 99 GLY A N 1
ATOM 780 C CA . GLY A 1 99 ? -28.017 0.540 36.110 1.00 61.59 99 GLY A CA 1
ATOM 781 C C . GLY A 1 99 ? -29.308 0.719 36.916 1.00 61.59 99 GLY A C 1
ATOM 782 O O . GLY A 1 99 ? -29.231 1.033 38.099 1.00 61.59 99 GLY A O 1
ATOM 783 N N . ASP A 1 100 ? -30.475 0.481 36.311 1.00 58.72 100 ASP A N 1
ATOM 784 C CA . ASP A 1 100 ? -31.785 0.687 36.947 1.00 58.72 100 ASP A CA 1
ATOM 785 C C . ASP A 1 100 ? -32.423 -0.607 37.478 1.00 58.72 100 ASP A C 1
ATOM 787 O O . ASP A 1 100 ? -33.613 -0.662 37.788 1.00 58.72 100 ASP A O 1
ATOM 791 N N . LYS A 1 101 ? -31.624 -1.666 37.665 1.00 55.09 101 LYS A N 1
ATOM 792 C CA . LYS A 1 101 ? -31.992 -2.743 38.590 1.00 55.09 101 LYS A CA 1
ATOM 793 C C . LYS A 1 101 ? -31.791 -2.238 40.015 1.00 55.09 101 LYS A C 1
ATOM 795 O O . LYS A 1 101 ? -30.926 -2.719 40.738 1.00 55.09 101 LYS A O 1
ATOM 800 N N . LYS A 1 102 ? -32.592 -1.255 40.426 1.00 59.81 102 LYS A N 1
ATOM 801 C CA . LYS A 1 102 ? -32.884 -1.107 41.847 1.00 59.81 102 LYS A CA 1
ATOM 802 C C . LYS A 1 102 ? -33.522 -2.421 42.244 1.00 59.81 102 LYS A C 1
ATOM 804 O O . LYS A 1 102 ? -34.574 -2.788 41.721 1.00 59.81 102 LYS A O 1
ATOM 809 N N . GLU A 1 103 ? -32.796 -3.171 43.060 1.00 58.41 103 GLU A N 1
ATOM 810 C CA . GLU A 1 103 ? -33.287 -4.376 43.693 1.00 58.41 103 GLU A CA 1
ATOM 811 C C . GLU A 1 103 ? -34.668 -4.037 44.238 1.00 58.41 103 GLU A C 1
ATOM 813 O O . GLU A 1 103 ? -34.819 -3.155 45.085 1.00 58.41 103 GLU A O 1
ATOM 818 N N . VAL A 1 104 ? -35.703 -4.656 43.670 1.00 55.66 104 VAL A N 1
ATOM 819 C CA . VAL A 1 104 ? -37.006 -4.655 44.312 1.00 55.66 104 VAL A CA 1
ATOM 820 C C . VAL A 1 104 ? -36.759 -5.451 45.576 1.00 55.66 104 VAL A C 1
ATOM 822 O O . VAL A 1 104 ? -36.762 -6.683 45.545 1.00 55.66 104 VAL A O 1
ATOM 825 N N . SER A 1 105 ? -36.450 -4.740 46.658 1.00 48.03 105 SER A N 1
ATOM 826 C CA . SER A 1 105 ? -36.437 -5.264 48.007 1.00 48.03 105 SER A CA 1
ATOM 827 C C . SER A 1 105 ? -37.817 -5.862 48.209 1.00 48.03 105 SER A C 1
ATOM 829 O O . SER A 1 105 ? -38.763 -5.148 48.533 1.00 48.03 105 SER A O 1
ATOM 831 N N . ARG A 1 106 ? -37.970 -7.164 47.940 1.00 54.03 106 ARG A N 1
ATOM 832 C CA . ARG A 1 106 ? -39.104 -7.911 48.466 1.00 54.03 106 ARG A CA 1
ATOM 833 C C . ARG A 1 106 ? -38.988 -7.727 49.969 1.00 54.03 106 ARG A C 1
ATOM 835 O O . ARG A 1 106 ? -37.979 -8.165 50.527 1.00 54.03 106 ARG A O 1
ATOM 842 N N . PRO A 1 107 ? -39.939 -7.040 50.618 1.00 43.00 107 PRO A N 1
ATOM 843 C CA . PRO A 1 107 ? -39.912 -6.945 52.058 1.00 43.00 107 PRO A CA 1
ATOM 844 C C . PRO A 1 107 ? -39.915 -8.372 52.593 1.00 43.00 107 PRO A C 1
ATOM 846 O O . PRO A 1 107 ? -40.701 -9.208 52.142 1.00 43.00 107 PRO A O 1
ATOM 849 N N . LEU A 1 108 ? -38.991 -8.642 53.510 1.00 50.38 108 LEU A N 1
ATOM 850 C CA . LEU A 1 108 ? -39.024 -9.795 54.395 1.00 50.38 108 LEU A CA 1
ATOM 851 C C . LEU A 1 108 ? -40.404 -9.836 55.060 1.00 50.38 108 LEU A C 1
ATOM 853 O O . LEU A 1 108 ? -40.632 -9.164 56.062 1.00 50.38 108 LEU A O 1
ATOM 857 N N . VAL A 1 109 ? -41.338 -10.606 54.503 1.00 46.19 109 VAL A N 1
ATOM 858 C CA . VAL A 1 109 ? -42.532 -11.018 55.238 1.00 46.19 109 VAL A CA 1
ATOM 859 C C . VAL A 1 109 ? -42.098 -12.193 56.100 1.00 46.19 109 VAL A C 1
ATOM 861 O O . VAL A 1 109 ? -42.142 -13.352 55.696 1.00 46.19 109 VAL A O 1
ATOM 864 N N . ALA A 1 110 ? -41.596 -11.856 57.283 1.00 45.88 110 ALA A N 1
ATOM 865 C CA . ALA A 1 110 ? -41.570 -12.765 58.410 1.00 45.88 110 ALA A CA 1
ATOM 866 C C . ALA A 1 110 ? -42.987 -12.823 59.001 1.00 45.88 110 ALA A C 1
ATOM 868 O O . ALA A 1 110 ? -43.438 -11.839 59.580 1.00 45.88 110 ALA A O 1
ATOM 869 N N . ALA A 1 111 ? -43.669 -13.951 58.787 1.00 41.53 111 ALA A N 1
ATOM 870 C CA . ALA A 1 111 ? -44.762 -14.556 59.571 1.00 41.53 111 ALA A CA 1
ATOM 871 C C . ALA A 1 111 ? -45.497 -15.508 58.604 1.00 41.53 111 ALA A C 1
ATOM 873 O O . ALA A 1 111 ? -46.048 -15.056 57.609 1.00 41.53 111 ALA A O 1
ATOM 874 N N . THR A 1 112 ? -45.498 -16.829 58.756 1.00 34.34 112 THR A N 1
ATOM 875 C CA . THR A 1 112 ? -45.800 -17.640 59.944 1.00 34.34 112 THR A CA 1
ATOM 876 C C . THR A 1 112 ? -45.230 -19.061 59.758 1.00 34.34 112 THR A C 1
ATOM 878 O O . THR A 1 112 ? -44.990 -19.471 58.619 1.00 34.34 112 THR A O 1
ATOM 881 N N . PRO A 1 113 ? -44.979 -19.824 60.838 1.00 50.56 113 PRO A N 1
ATOM 882 C CA . PRO A 1 113 ? -44.689 -21.246 60.737 1.00 50.56 113 PRO A CA 1
ATOM 883 C C . PRO A 1 113 ? -46.019 -21.996 60.689 1.00 50.56 113 PRO A C 1
ATOM 885 O O . PRO A 1 113 ? -46.734 -21.954 61.677 1.00 50.56 113 PRO A O 1
ATOM 888 N N . ASP A 1 114 ? -46.349 -22.672 59.589 1.00 25.48 114 ASP A N 1
ATOM 889 C CA . ASP A 1 114 ? -47.331 -23.756 59.638 1.00 25.48 114 ASP A CA 1
ATOM 890 C C . ASP A 1 114 ? -47.156 -24.776 58.510 1.00 25.48 114 ASP A C 1
ATOM 892 O O . ASP A 1 114 ? -46.575 -24.527 57.454 1.00 25.48 114 ASP A O 1
ATOM 896 N N . CYS A 1 115 ? -47.588 -25.983 58.844 1.00 29.39 115 CYS A N 1
ATOM 897 C CA . CYS A 1 115 ? -47.161 -27.262 58.314 1.00 29.39 115 CYS A CA 1
ATOM 898 C C . CYS A 1 115 ? -47.582 -27.582 56.866 1.00 29.39 115 CYS A C 1
ATOM 900 O O . CYS A 1 115 ? -48.654 -27.221 56.397 1.00 29.39 115 CYS A O 1
ATOM 902 N N . SER A 1 116 ? -46.817 -28.526 56.304 1.00 38.06 116 SER A N 1
ATOM 903 C CA . SER A 1 116 ? -47.275 -29.674 55.502 1.00 38.06 116 SER A CA 1
ATOM 904 C C . SER A 1 116 ? -47.573 -29.537 53.999 1.00 38.06 116 SER A C 1
ATOM 906 O O . SER A 1 116 ? -48.271 -28.654 53.519 1.00 38.06 116 SER A O 1
ATOM 908 N N . SER A 1 117 ? -47.131 -30.601 53.319 1.00 34.41 117 SER A N 1
ATOM 909 C CA . SER A 1 117 ? -47.557 -31.162 52.030 1.00 34.41 117 SER A CA 1
ATOM 910 C C . SER A 1 117 ? -46.842 -30.717 50.743 1.00 34.41 117 SER A C 1
ATOM 912 O O . SER A 1 117 ? -46.895 -29.588 50.269 1.00 34.41 117 SER A O 1
ATOM 914 N N . SER A 1 118 ? -46.154 -31.715 50.192 1.00 35.25 118 SER A N 1
ATOM 915 C CA . SER A 1 118 ? -45.629 -31.884 48.842 1.00 35.25 118 SER A CA 1
ATOM 916 C C . SER A 1 118 ? -46.766 -32.008 47.793 1.00 35.25 118 SER A C 1
ATOM 918 O O . SER A 1 118 ? -47.939 -32.077 48.154 1.00 35.25 118 SER A O 1
ATOM 920 N N . PRO A 1 119 ? -46.450 -31.976 46.482 1.00 38.69 119 PRO A N 1
ATOM 921 C CA . PRO A 1 119 ? -47.269 -31.313 45.473 1.00 38.69 119 PRO A CA 1
ATOM 922 C C . PRO A 1 119 ? -48.285 -32.245 44.803 1.00 38.69 119 PRO A C 1
ATOM 924 O O . PRO A 1 119 ? -47.931 -33.311 44.305 1.00 38.69 119 PRO A O 1
ATOM 927 N N . THR A 1 120 ? -49.532 -31.793 44.671 1.00 32.72 120 THR A N 1
ATOM 928 C CA . THR A 1 120 ? -50.515 -32.407 43.768 1.00 32.72 120 THR A CA 1
ATOM 929 C C . THR A 1 120 ? -50.704 -31.544 42.523 1.00 32.72 120 THR A C 1
ATOM 931 O O . THR A 1 120 ? -51.308 -30.477 42.563 1.00 32.72 120 THR A O 1
ATOM 934 N N . SER A 1 121 ? -50.121 -32.030 41.424 1.00 44.69 121 SER A N 1
ATOM 935 C CA . SER A 1 121 ? -50.691 -32.065 40.068 1.00 44.69 121 SER A CA 1
ATOM 936 C C . SER A 1 121 ? -51.578 -30.898 39.609 1.00 44.69 121 SER A C 1
ATOM 938 O O . SER A 1 121 ? -52.792 -31.050 39.543 1.00 44.69 121 SER A O 1
ATOM 940 N N . ASN A 1 122 ? -50.970 -29.821 39.107 1.00 39.28 122 ASN A N 1
ATOM 941 C CA . ASN A 1 122 ? -51.646 -28.880 38.205 1.00 39.28 122 ASN A CA 1
ATOM 942 C C . ASN A 1 122 ? -50.854 -28.759 36.893 1.00 39.28 122 ASN A C 1
ATOM 944 O O . ASN A 1 122 ? -50.208 -27.749 36.623 1.00 39.28 122 ASN A O 1
ATOM 948 N N . SER A 1 123 ? -50.896 -29.809 36.072 1.00 45.31 123 SER A N 1
ATOM 949 C CA . SER A 1 123 ? -50.362 -29.804 34.704 1.00 45.31 123 SER A CA 1
ATOM 950 C C . SER A 1 123 ? -51.507 -29.714 33.698 1.00 45.31 123 SER A C 1
ATOM 952 O O . SER A 1 123 ? -51.834 -30.698 33.046 1.00 45.31 123 SER A O 1
ATOM 954 N N . SER A 1 124 ? -52.126 -28.540 33.563 1.00 45.34 124 SER A N 1
ATOM 955 C CA . SER A 1 124 ? -53.049 -28.263 32.449 1.00 45.34 124 SER A CA 1
ATOM 956 C C . SER A 1 124 ? -53.302 -26.763 32.255 1.00 45.34 124 SER A C 1
ATOM 958 O O . SER A 1 124 ? -54.442 -26.313 32.291 1.00 45.34 124 SER A O 1
ATOM 960 N N . ALA A 1 125 ? -52.247 -25.960 32.072 1.00 42.56 125 ALA A N 1
ATOM 961 C CA . ALA A 1 125 ? -52.417 -24.542 31.712 1.00 42.56 125 ALA A CA 1
ATOM 962 C C . ALA A 1 125 ? -51.295 -23.941 30.836 1.00 42.56 125 ALA A C 1
ATOM 964 O O . ALA A 1 125 ? -51.208 -22.725 30.709 1.00 42.56 125 ALA A O 1
ATOM 965 N N . ALA A 1 126 ? -50.427 -24.753 30.216 1.00 40.19 126 ALA A N 1
ATOM 966 C CA . ALA A 1 126 ? -49.230 -24.248 29.522 1.00 40.19 126 ALA A CA 1
ATOM 967 C C . ALA A 1 126 ? -49.073 -24.710 28.058 1.00 40.19 126 ALA A C 1
ATOM 969 O O . ALA A 1 126 ? -47.951 -24.777 27.561 1.00 40.19 126 ALA A O 1
ATOM 970 N N . LEU A 1 127 ? -50.164 -25.027 27.347 1.00 41.25 127 LEU A N 1
ATOM 971 C CA . LEU A 1 127 ? -50.095 -25.506 25.953 1.00 41.25 127 LEU A CA 1
ATOM 972 C C . LEU A 1 127 ? -50.626 -24.535 24.885 1.00 41.25 127 LEU A C 1
ATOM 974 O O . LEU A 1 127 ? -50.766 -24.943 23.743 1.00 41.25 127 LEU A O 1
ATOM 978 N N . LEU A 1 128 ? -50.862 -23.253 25.192 1.00 45.31 128 LEU A N 1
ATOM 979 C CA . LEU A 1 128 ? -51.308 -22.266 24.186 1.00 45.31 128 LEU A CA 1
ATOM 980 C C . LEU A 1 128 ? -50.372 -21.053 24.038 1.00 45.31 128 LEU A C 1
ATOM 982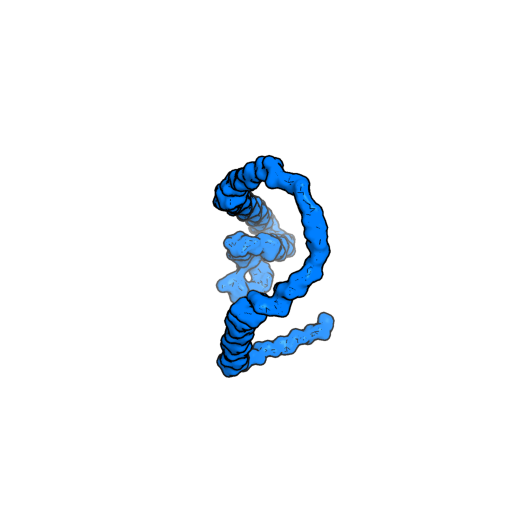 O O . LEU A 1 128 ? -50.823 -19.943 23.786 1.00 45.31 128 LEU A O 1
ATOM 986 N N . SER A 1 129 ? -49.057 -21.236 24.203 1.00 49.38 129 SER A N 1
ATOM 987 C CA . SER A 1 129 ? -48.077 -20.146 23.993 1.00 49.38 129 SER A CA 1
ATOM 988 C C . SER A 1 129 ? -46.877 -20.537 23.113 1.00 49.38 129 SER A C 1
ATOM 990 O O . SER A 1 129 ? -46.085 -19.691 22.701 1.00 49.38 129 SER A O 1
ATOM 992 N N . ARG A 1 130 ? -46.743 -21.822 22.751 1.00 48.41 130 ARG A N 1
ATOM 993 C CA . ARG A 1 130 ? -45.550 -22.339 22.057 1.00 48.41 130 ARG A CA 1
ATOM 994 C C . ARG A 1 130 ? -45.679 -22.452 20.533 1.00 48.41 130 ARG A C 1
ATOM 996 O O . ARG A 1 130 ? -44.675 -22.689 19.872 1.00 48.41 130 ARG A O 1
ATOM 1003 N N . ASP A 1 131 ? -46.858 -22.210 19.966 1.00 53.53 131 ASP A N 1
ATOM 1004 C CA . ASP A 1 131 ? -47.086 -22.363 18.517 1.00 53.53 131 ASP A CA 1
ATOM 1005 C C . ASP A 1 131 ? -46.931 -21.049 17.731 1.00 53.53 131 ASP A C 1
ATOM 1007 O O . ASP A 1 131 ? -46.776 -21.048 16.508 1.00 53.53 131 ASP A O 1
ATOM 1011 N N . 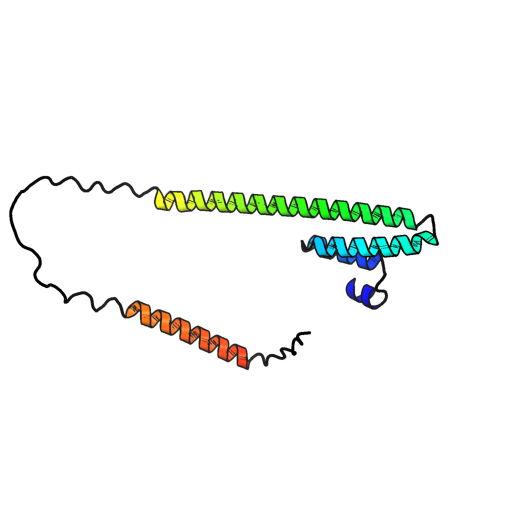PHE A 1 132 ? -46.891 -19.907 18.425 1.00 52.53 132 PHE A N 1
ATOM 1012 C CA . PHE A 1 132 ? -46.794 -18.592 17.783 1.00 52.53 132 PHE A CA 1
ATOM 1013 C C . PHE A 1 132 ? -45.382 -18.284 17.255 1.00 52.53 132 PHE A C 1
ATOM 1015 O O . PHE A 1 132 ? -45.213 -17.655 16.215 1.00 52.53 132 PHE A O 1
ATOM 1022 N N . TRP A 1 133 ? -44.346 -18.773 17.939 1.00 53.50 133 TRP A N 1
ATOM 1023 C CA . TRP A 1 133 ? -42.954 -18.537 17.543 1.00 53.50 133 TRP A CA 1
ATOM 1024 C C . TRP A 1 133 ? -42.492 -19.481 16.428 1.00 53.50 133 TRP A C 1
ATOM 1026 O O . TRP A 1 133 ? -41.704 -19.091 15.569 1.00 53.50 133 TRP A O 1
ATOM 1036 N N . ILE A 1 134 ? -43.009 -20.713 16.404 1.00 64.44 134 ILE A N 1
ATOM 1037 C CA . ILE A 1 134 ? -42.607 -21.734 15.427 1.00 64.44 134 ILE A CA 1
ATOM 1038 C C . ILE A 1 134 ? -43.178 -21.416 14.040 1.00 64.44 134 ILE A C 1
ATOM 1040 O O . ILE A 1 134 ? -42.479 -21.557 13.036 1.00 64.44 134 ILE A O 1
ATOM 1044 N N . THR A 1 135 ? -44.413 -20.913 13.975 1.00 68.06 135 THR A N 1
ATOM 1045 C CA . THR A 1 135 ? -45.061 -20.533 12.710 1.00 68.06 135 THR A CA 1
ATOM 1046 C C . THR A 1 135 ? -44.393 -19.325 12.051 1.00 68.06 135 THR A C 1
ATOM 1048 O O . THR A 1 135 ? -44.168 -19.339 10.840 1.00 68.06 135 THR A O 1
ATOM 1051 N N . GLY A 1 136 ? -43.984 -18.321 12.835 1.00 80.75 136 GLY A N 1
ATOM 1052 C CA . GLY A 1 136 ? -43.260 -17.154 12.322 1.00 80.75 136 GLY A CA 1
ATOM 1053 C C . GLY A 1 136 ? -41.882 -17.503 11.749 1.00 80.75 136 GLY A C 1
ATOM 1054 O O . GLY A 1 136 ? -41.540 -17.076 10.647 1.00 80.75 136 GLY A O 1
ATOM 1055 N N . ILE A 1 137 ? -41.109 -18.336 12.455 1.00 81.81 137 ILE A N 1
ATOM 1056 C CA . ILE A 1 137 ? -39.783 -18.782 11.994 1.00 81.81 137 ILE A CA 1
ATOM 1057 C C . ILE A 1 137 ? -39.905 -19.621 10.715 1.00 81.81 137 ILE A C 1
ATOM 1059 O O . ILE A 1 137 ? -39.130 -19.425 9.777 1.00 81.81 137 ILE A O 1
ATOM 1063 N N . ALA A 1 138 ? -40.903 -20.507 10.638 1.00 81.50 138 ALA A N 1
ATOM 1064 C CA . ALA A 1 138 ? -41.164 -21.297 9.438 1.00 81.50 138 ALA A CA 1
ATOM 1065 C C . ALA A 1 138 ? -41.468 -20.405 8.221 1.00 81.50 138 ALA A C 1
ATOM 1067 O O . ALA A 1 138 ? -40.895 -20.611 7.150 1.00 81.50 138 ALA A O 1
ATOM 1068 N N . TRP A 1 139 ? -42.288 -19.362 8.393 1.00 88.38 139 TRP A N 1
ATOM 1069 C CA . TRP A 1 139 ? -42.590 -18.404 7.327 1.00 88.38 139 TRP A CA 1
ATOM 1070 C C . TRP A 1 139 ? -41.336 -17.682 6.822 1.00 88.38 139 TRP A C 1
ATOM 1072 O O . TRP A 1 139 ? -41.101 -17.625 5.615 1.00 88.38 139 TRP A O 1
ATOM 1082 N N . VAL A 1 140 ? -40.477 -17.208 7.728 1.00 91.62 140 VAL A N 1
ATOM 1083 C CA . VAL A 1 140 ? -39.220 -16.534 7.361 1.00 91.62 140 VAL A CA 1
ATOM 1084 C C . VAL A 1 140 ? -38.302 -17.463 6.564 1.00 91.62 140 VAL A C 1
ATOM 1086 O O . VAL A 1 140 ? -37.790 -17.062 5.518 1.00 91.62 140 VAL A O 1
ATOM 1089 N N . ILE A 1 141 ? -38.141 -18.717 6.999 1.00 90.25 141 ILE A N 1
ATOM 1090 C CA . ILE A 1 141 ? -37.322 -19.709 6.286 1.00 90.25 141 ILE A CA 1
ATOM 1091 C C . ILE A 1 141 ? -37.876 -19.949 4.876 1.00 90.25 141 ILE A C 1
ATOM 1093 O O . ILE A 1 141 ? -37.118 -19.919 3.906 1.00 90.25 141 ILE A O 1
ATOM 1097 N N . THR A 1 142 ? -39.193 -20.123 4.732 1.00 88.75 142 THR A N 1
ATOM 1098 C CA . THR A 1 142 ? -39.808 -20.332 3.409 1.00 88.75 142 THR A CA 1
ATOM 1099 C C . THR A 1 142 ? -39.644 -19.126 2.481 1.00 88.75 142 THR A C 1
ATOM 1101 O O . THR A 1 142 ? -39.393 -19.302 1.287 1.00 88.75 142 THR A O 1
ATOM 1104 N N . MET A 1 143 ? -39.703 -17.904 3.018 1.00 91.94 143 MET A N 1
ATOM 1105 C CA . MET A 1 143 ? -39.506 -16.672 2.251 1.00 91.94 143 MET A CA 1
ATOM 1106 C C . MET A 1 143 ? -38.069 -16.571 1.720 1.00 91.94 143 MET A C 1
ATOM 1108 O O . MET A 1 143 ? -37.855 -16.315 0.535 1.00 91.94 143 MET A O 1
ATOM 1112 N N . VAL A 1 144 ? -37.080 -16.874 2.569 1.00 92.94 144 VAL A N 1
ATOM 1113 C CA . VAL A 1 144 ? -35.658 -16.882 2.191 1.00 92.94 144 VAL A CA 1
ATOM 1114 C C . VAL A 1 144 ? -35.370 -17.936 1.119 1.00 92.94 144 VAL A C 1
ATOM 1116 O O . VAL A 1 144 ? -34.704 -17.630 0.131 1.00 92.94 144 VAL A O 1
ATOM 1119 N N . VAL A 1 145 ? -35.904 -19.154 1.260 1.00 91.62 145 VAL A N 1
ATOM 1120 C CA . VAL A 1 145 ? -35.727 -20.223 0.259 1.00 91.62 145 VAL A CA 1
ATOM 1121 C C . VAL A 1 145 ? -36.329 -19.824 -1.090 1.00 91.62 145 VAL A C 1
ATOM 1123 O O . VAL A 1 145 ? -35.700 -20.038 -2.128 1.00 91.62 145 VAL A O 1
ATOM 1126 N N . ASN A 1 146 ? -37.507 -19.193 -1.092 1.00 88.69 146 ASN A N 1
ATOM 1127 C CA . ASN A 1 146 ? -38.139 -18.717 -2.320 1.00 88.69 146 ASN A CA 1
ATOM 1128 C C . ASN A 1 146 ? -37.273 -17.644 -3.009 1.00 88.69 146 ASN A C 1
ATOM 1130 O O . ASN A 1 146 ? -36.952 -17.786 -4.189 1.00 88.69 146 ASN A O 1
ATOM 1134 N N . ILE A 1 147 ? -36.776 -16.652 -2.259 1.00 88.69 147 ILE A N 1
ATOM 1135 C CA . ILE A 1 147 ? -35.878 -15.605 -2.780 1.00 88.69 147 ILE A CA 1
ATOM 1136 C C . ILE A 1 147 ? -34.601 -16.203 -3.383 1.00 88.69 147 ILE A C 1
ATOM 1138 O O . ILE A 1 147 ? -34.236 -15.843 -4.502 1.00 88.69 147 ILE A O 1
ATOM 1142 N N . VAL A 1 148 ? -33.940 -17.133 -2.684 1.00 86.88 148 VAL A N 1
ATOM 1143 C CA . VAL A 1 148 ? -32.728 -17.801 -3.190 1.00 86.88 148 VAL A CA 1
ATOM 1144 C C . VAL A 1 148 ? -33.037 -18.579 -4.468 1.00 86.88 148 VAL A C 1
ATOM 1146 O O . VAL A 1 148 ? -32.293 -18.466 -5.438 1.00 86.88 148 VAL A O 1
ATOM 1149 N N . SER A 1 149 ? -34.162 -19.300 -4.515 1.00 82.19 149 SER A N 1
ATOM 1150 C CA . SER A 1 149 ? -34.566 -20.067 -5.699 1.00 82.19 149 SER A CA 1
ATOM 1151 C C . SER A 1 149 ? -34.848 -19.179 -6.918 1.00 82.19 149 SER A C 1
ATOM 1153 O O . SER A 1 149 ? -34.482 -19.529 -8.041 1.00 82.19 149 SER A O 1
ATOM 1155 N N . VAL A 1 150 ? -35.441 -18.001 -6.705 1.00 82.38 150 VAL A N 1
ATOM 1156 C CA . VAL A 1 150 ? -35.687 -16.997 -7.747 1.00 82.38 150 VAL A CA 1
ATOM 1157 C C . VAL A 1 150 ? -34.367 -16.378 -8.212 1.00 82.38 150 VAL A C 1
ATOM 1159 O O . VAL A 1 150 ? -34.136 -16.263 -9.415 1.00 82.38 150 VAL A O 1
ATOM 1162 N N . PHE A 1 151 ? -33.449 -16.080 -7.289 1.00 77.06 151 PHE A N 1
ATOM 1163 C CA . PHE A 1 151 ? -32.106 -15.591 -7.615 1.00 77.06 151 PHE A CA 1
ATOM 1164 C C . PHE A 1 151 ? -31.280 -16.609 -8.412 1.00 77.06 151 PHE A C 1
ATOM 1166 O O . PHE A 1 151 ? -30.612 -16.233 -9.373 1.00 77.06 151 PHE A O 1
ATOM 1173 N N . SER A 1 152 ? -31.366 -17.899 -8.076 1.00 74.44 152 SER A N 1
ATOM 1174 C CA . SER A 1 152 ? -30.707 -18.971 -8.834 1.00 74.44 152 SER A CA 1
ATOM 1175 C C . SER A 1 152 ? -31.258 -19.128 -10.255 1.00 74.44 152 SER A C 1
ATOM 1177 O O . SER A 1 152 ? -30.541 -19.590 -11.137 1.00 74.44 152 SER A O 1
ATOM 1179 N N . ARG A 1 153 ? -32.517 -18.736 -10.500 1.00 71.50 153 ARG A N 1
ATOM 1180 C CA . ARG A 1 153 ? -33.129 -18.733 -11.842 1.00 71.50 153 ARG A CA 1
ATOM 1181 C C . ARG A 1 153 ? -32.790 -17.475 -12.645 1.00 71.50 153 ARG A C 1
ATOM 1183 O O . ARG A 1 153 ? -32.704 -17.550 -13.866 1.00 71.50 153 ARG A O 1
ATOM 1190 N N . LEU A 1 154 ? -32.590 -16.340 -11.974 1.00 67.38 154 LEU A N 1
ATOM 1191 C CA . LEU A 1 154 ? -32.243 -15.055 -12.597 1.00 67.38 154 LEU A CA 1
ATOM 1192 C C . LEU A 1 154 ? -30.755 -14.930 -12.946 1.00 67.38 154 LEU A C 1
ATOM 1194 O O . LEU A 1 154 ? -30.403 -14.190 -13.861 1.00 67.38 154 LEU A O 1
ATOM 1198 N N . PHE A 1 155 ? -29.886 -15.675 -12.263 1.00 60.81 155 PHE A N 1
ATOM 1199 C CA . PHE A 1 155 ? -28.455 -15.709 -12.543 1.00 60.81 155 PHE A CA 1
ATOM 1200 C C . PHE A 1 155 ? -28.022 -17.137 -12.894 1.00 60.81 155 PHE A C 1
ATOM 1202 O O . PHE A 1 155 ? -27.671 -17.899 -11.990 1.00 60.81 155 PHE A O 1
ATOM 1209 N N . PRO A 1 156 ? -27.994 -17.533 -14.184 1.00 56.84 156 PRO A N 1
ATOM 1210 C CA . PRO A 1 156 ? -27.301 -18.751 -14.579 1.00 56.84 156 PRO A CA 1
ATOM 1211 C C . PRO A 1 156 ? -25.815 -18.576 -14.247 1.00 56.84 156 PRO A C 1
ATOM 1213 O O . PRO A 1 156 ? -25.077 -17.853 -14.920 1.00 56.84 156 PRO A O 1
ATOM 1216 N N . ALA A 1 157 ? -25.390 -19.199 -13.149 1.00 53.91 157 ALA A N 1
ATOM 1217 C CA . ALA A 1 157 ? -24.034 -19.139 -12.640 1.00 53.91 157 ALA A CA 1
ATOM 1218 C C . ALA A 1 157 ? -23.057 -19.746 -13.660 1.00 53.91 157 ALA A C 1
ATOM 1220 O O . ALA A 1 157 ? -22.824 -20.952 -13.693 1.00 53.91 157 ALA A O 1
ATOM 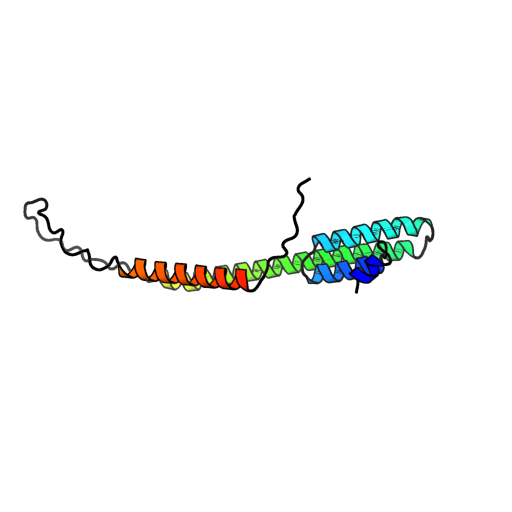1221 N N . LYS A 1 158 ? -22.417 -18.894 -14.466 1.00 50.00 158 LYS A N 1
ATOM 1222 C CA . LYS A 1 158 ? -21.111 -19.196 -15.062 1.00 50.00 158 LYS A CA 1
ATOM 1223 C C . LYS A 1 158 ? -20.058 -19.106 -13.958 1.00 50.00 158 LYS A C 1
ATOM 1225 O O . LYS A 1 158 ? -19.317 -18.135 -13.876 1.00 50.00 158 LYS A O 1
ATOM 1230 N N . TRP A 1 159 ? -20.018 -20.098 -13.076 1.00 44.41 159 TRP A N 1
ATOM 1231 C CA . TRP A 1 159 ? -18.885 -20.291 -12.174 1.00 44.41 159 TRP A CA 1
ATOM 1232 C C . TRP A 1 159 ? -17.938 -21.285 -12.835 1.00 44.41 159 TRP A C 1
ATOM 1234 O O . TRP A 1 159 ? -18.127 -22.499 -12.810 1.00 44.41 159 TRP A O 1
ATOM 1244 N N . SER A 1 160 ? -16.951 -20.729 -13.533 1.00 46.53 160 SER A N 1
ATOM 1245 C CA . SER A 1 160 ? -15.841 -21.462 -14.125 1.00 46.53 160 SER A CA 1
ATOM 1246 C C . SER A 1 160 ? -15.094 -22.260 -13.056 1.00 46.53 160 SER A C 1
ATOM 1248 O O . SER A 1 160 ? -14.703 -21.710 -12.027 1.00 46.53 160 SER A O 1
ATOM 1250 N N . LYS A 1 161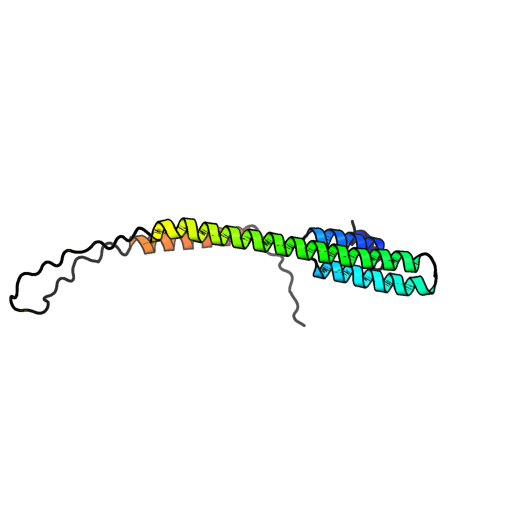 ? -14.884 -23.548 -13.349 1.00 46.94 161 LYS A N 1
ATOM 1251 C CA . LYS A 1 161 ? -14.025 -24.503 -12.635 1.00 46.94 161 LYS A CA 1
ATOM 1252 C C . LYS A 1 161 ? -12.762 -23.842 -12.070 1.00 46.94 161 LYS A C 1
ATOM 1254 O O . LYS A 1 161 ? -11.878 -23.459 -12.834 1.00 46.94 161 LYS A O 1
ATOM 1259 N N . VAL A 1 162 ? -12.632 -23.827 -10.747 1.00 48.62 162 VAL A N 1
ATOM 1260 C CA . VAL A 1 162 ? -11.327 -23.722 -10.086 1.00 48.62 162 VAL A CA 1
ATOM 1261 C C . VAL A 1 162 ? -10.702 -25.113 -10.129 1.00 48.62 162 VAL A C 1
ATOM 1263 O O . VAL A 1 162 ? -11.246 -26.074 -9.590 1.00 48.62 162 VAL A O 1
ATOM 1266 N N . LYS A 1 163 ? -9.597 -25.227 -10.864 1.00 53.34 163 LYS A N 1
ATOM 1267 C CA . LYS A 1 163 ? -8.784 -26.435 -10.983 1.00 53.34 163 LYS A CA 1
ATOM 1268 C C . LYS A 1 163 ? -7.828 -26.443 -9.794 1.00 53.34 163 LYS A C 1
ATOM 1270 O O . LYS A 1 163 ? -6.991 -25.556 -9.685 1.00 53.34 163 LYS A O 1
ATOM 1275 N N . THR A 1 164 ? -7.993 -27.404 -8.897 1.00 59.25 164 THR A N 1
ATOM 1276 C CA . THR A 1 164 ? -7.011 -27.710 -7.856 1.00 59.25 164 THR A CA 1
ATOM 1277 C C . THR A 1 164 ? -5.804 -28.377 -8.511 1.00 59.25 164 THR A C 1
ATOM 1279 O O . THR A 1 164 ? -5.948 -29.458 -9.087 1.00 59.25 164 THR A O 1
ATOM 1282 N N . SER A 1 165 ? -4.645 -27.728 -8.441 1.00 53.62 165 SER A N 1
ATOM 1283 C CA . SER A 1 165 ? -3.322 -28.347 -8.516 1.00 53.62 165 SER A CA 1
ATOM 1284 C C . SER A 1 165 ? -2.393 -27.624 -7.560 1.00 53.62 165 SER A C 1
ATOM 1286 O O . SER A 1 165 ? -2.646 -26.424 -7.308 1.00 53.62 165 SER A O 1
#